Protein AF-A0A954P9N3-F1 (afdb_monomer)

Solvent-accessible surface area (backbone atoms only — not comparable to full-atom values): 7790 Å² total; per-residue (Å²): 135,84,89,82,86,87,80,87,82,77,82,78,78,76,73,82,69,77,57,86,63,63,50,53,57,53,52,52,52,49,53,53,54,47,66,66,45,52,60,36,74,78,77,78,72,22,41,40,46,36,70,55,6,48,52,44,49,51,54,50,51,57,58,51,65,79,45,74,82,57,75,78,58,51,75,44,74,45,59,84,10,30,39,34,37,34,44,73,79,88,64,38,40,38,39,38,36,28,35,70,85,52,33,37,41,37,41,38,38,46,86,91,50,73,51,70,53,75,36,78,59,64,64,68,55,52,51,52,54,59,71,106

Secondary structure (DSSP, 8-state):
-------------------TTHHHHHHHHHHHHHHTPPTTTTSS-PPPPPHHHHHHHHHHHHHHHTSTTPPPPEEEE-TTS-EEEEEE-SSEEEEEEE-TTS-EEEEEEETTEEEEEEESSSHHHHHHHHT-

pLDDT: mean 8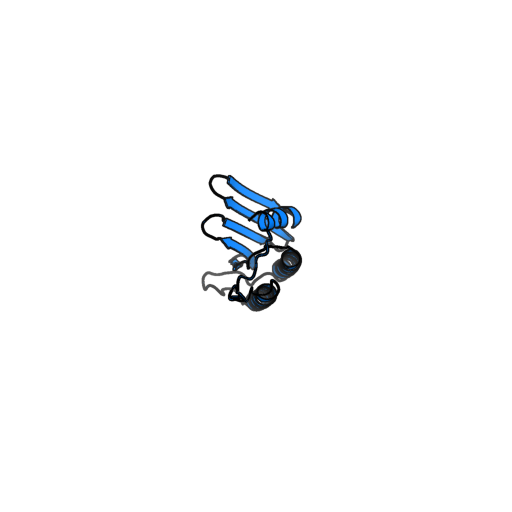8.36, std 18.25, range [40.12, 98.69]

Structure (mmCIF, N/CA/C/O backbone):
data_AF-A0A954P9N3-F1
#
_entry.id   AF-A0A954P9N3-F1
#
loop_
_atom_site.group_PDB
_atom_site.id
_atom_site.type_symbol
_atom_site.label_atom_id
_atom_site.label_alt_id
_atom_site.label_comp_id
_atom_site.label_asym_id
_atom_site.label_entity_id
_atom_site.label_seq_id
_atom_site.pdbx_PDB_ins_code
_atom_site.Cartn_x
_atom_site.Cartn_y
_atom_site.Cartn_z
_atom_site.occupancy
_atom_site.B_iso_or_equiv
_atom_site.auth_seq_id
_atom_site.auth_comp_id
_atom_site.auth_asym_id
_atom_site.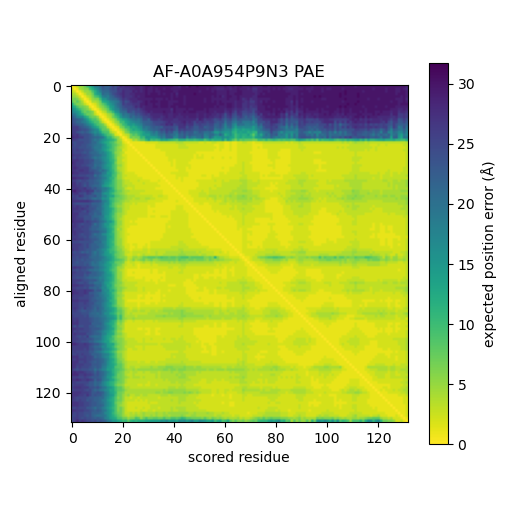auth_atom_id
_atom_site.pdbx_PDB_model_num
ATOM 1 N N . MET A 1 1 ? -59.583 -3.677 32.527 1.00 40.12 1 MET A N 1
ATOM 2 C CA . MET A 1 1 ? -59.389 -5.038 31.989 1.00 40.12 1 MET A CA 1
ATOM 3 C C . MET A 1 1 ? -58.876 -4.901 30.571 1.00 40.12 1 MET A C 1
ATOM 5 O O . MET A 1 1 ? -59.558 -4.254 29.794 1.00 40.12 1 MET A O 1
ATOM 9 N N . SER A 1 2 ? -57.692 -5.474 30.343 1.00 44.50 2 SER A N 1
ATOM 10 C CA . SER A 1 2 ? -56.947 -5.724 29.095 1.00 44.50 2 SER A CA 1
ATOM 11 C C . SER A 1 2 ? -56.725 -4.568 28.114 1.00 44.50 2 SER A C 1
ATOM 13 O O . SER A 1 2 ? -57.676 -3.970 27.639 1.00 44.50 2 SER A O 1
ATOM 15 N N . ASP A 1 3 ? -55.498 -4.106 27.874 1.00 45.66 3 ASP A N 1
ATOM 16 C CA . ASP A 1 3 ? -54.308 -4.736 27.254 1.00 45.66 3 ASP A CA 1
ATOM 17 C C . ASP A 1 3 ? -54.314 -4.830 25.720 1.00 45.66 3 ASP A C 1
ATOM 19 O O . ASP A 1 3 ? -55.293 -5.241 25.104 1.00 45.66 3 ASP A O 1
ATOM 23 N N . LEU A 1 4 ? -53.108 -4.571 25.194 1.00 41.50 4 LEU A N 1
ATOM 24 C CA . LEU A 1 4 ? -52.520 -4.934 23.896 1.00 41.50 4 LEU A CA 1
ATOM 25 C C . LEU A 1 4 ? -52.627 -3.983 22.673 1.00 41.50 4 LEU A C 1
ATOM 27 O O . LEU A 1 4 ? -53.401 -4.185 21.748 1.00 41.50 4 LEU A O 1
ATOM 31 N N . LEU A 1 5 ? -51.744 -2.974 22.667 1.00 46.66 5 LEU A N 1
ATOM 32 C CA . LEU A 1 5 ? -50.556 -2.818 21.793 1.00 46.66 5 LEU A CA 1
ATOM 33 C C . LEU A 1 5 ? -50.555 -3.268 20.302 1.00 46.66 5 LEU A C 1
ATOM 35 O O . LEU A 1 5 ? -50.855 -4.415 19.986 1.00 46.66 5 LEU A O 1
ATOM 39 N N . LYS A 1 6 ? -49.869 -2.415 19.505 1.00 43.88 6 LYS A N 1
ATOM 40 C CA . LYS A 1 6 ? -49.158 -2.613 18.208 1.00 43.88 6 LYS A CA 1
ATOM 41 C C . LYS A 1 6 ? -49.991 -2.288 16.947 1.00 43.88 6 LYS A C 1
ATOM 43 O O . LYS A 1 6 ? -51.172 -2.577 16.888 1.00 43.88 6 LYS A O 1
ATOM 48 N N . THR A 1 7 ? -49.458 -1.650 15.904 1.00 42.19 7 THR A N 1
ATOM 49 C CA . THR A 1 7 ? -48.088 -1.760 15.387 1.00 42.19 7 THR A CA 1
ATOM 50 C C . THR A 1 7 ? -47.696 -0.519 14.585 1.00 42.19 7 THR A C 1
ATOM 52 O O . THR A 1 7 ? -48.408 -0.090 13.682 1.00 42.19 7 THR A O 1
ATOM 55 N N . ASP A 1 8 ? -46.521 -0.018 14.934 1.00 46.44 8 ASP A N 1
ATOM 56 C CA . ASP A 1 8 ? -45.658 0.935 14.247 1.00 46.44 8 ASP A CA 1
ATOM 57 C C . ASP A 1 8 ? -45.381 0.498 12.789 1.00 46.44 8 ASP A C 1
ATOM 59 O O . ASP A 1 8 ? -44.871 -0.599 12.551 1.00 46.44 8 ASP A O 1
ATOM 63 N N . GLN A 1 9 ? -45.747 1.319 11.802 1.00 44.94 9 GLN A N 1
ATOM 64 C CA . GLN A 1 9 ? -45.366 1.126 10.396 1.00 44.94 9 GLN A CA 1
ATOM 65 C C . GLN A 1 9 ? -44.127 1.983 10.132 1.00 44.94 9 GLN A C 1
ATOM 67 O O . GLN A 1 9 ? -44.209 3.103 9.630 1.00 44.94 9 GLN A O 1
ATOM 72 N N . LEU A 1 10 ? -42.971 1.448 10.521 1.00 42.03 10 LEU A N 1
ATOM 73 C CA . LEU A 1 10 ? -41.669 1.995 10.168 1.00 42.03 10 LEU A CA 1
ATOM 74 C C . LEU A 1 10 ? -41.443 1.802 8.665 1.00 42.03 10 LEU A C 1
ATOM 76 O O . LEU A 1 10 ? -41.191 0.695 8.189 1.00 42.03 10 LEU A O 1
ATOM 80 N N . SER A 1 11 ? -41.530 2.909 7.930 1.00 45.88 11 SER A N 1
ATOM 81 C CA . SER A 1 11 ? -41.062 3.060 6.556 1.00 45.88 11 SER A CA 1
ATOM 82 C C . SER A 1 11 ? -39.591 2.654 6.463 1.00 45.88 11 SER A C 1
ATOM 84 O O . SER A 1 11 ? -38.691 3.406 6.837 1.00 45.88 11 SER A O 1
ATOM 86 N N . GLY A 1 12 ? -39.354 1.435 5.981 1.00 42.44 12 GLY A N 1
ATOM 87 C CA . GLY A 1 12 ? -38.029 0.893 5.724 1.00 42.44 12 GLY A CA 1
ATOM 88 C C . GLY A 1 12 ? -37.336 1.639 4.588 1.00 42.44 12 GLY A C 1
ATOM 89 O O . GLY A 1 12 ? -37.513 1.308 3.418 1.00 42.44 12 GLY A O 1
ATOM 90 N N . LEU A 1 13 ? -36.503 2.617 4.940 1.00 42.78 13 LEU A N 1
ATOM 91 C CA . LEU A 1 13 ? -35.369 3.010 4.112 1.00 42.78 13 LEU A CA 1
ATOM 92 C C . LEU A 1 13 ? -34.414 1.814 4.052 1.00 42.78 13 LEU A C 1
ATOM 94 O O . LEU A 1 13 ? -33.630 1.576 4.970 1.00 42.78 13 LEU A O 1
ATOM 98 N N . ILE A 1 14 ? -34.487 1.043 2.969 1.00 49.69 14 ILE A N 1
ATOM 99 C CA . ILE A 1 14 ? -33.404 0.138 2.589 1.00 49.69 14 ILE A CA 1
ATOM 100 C C . ILE A 1 14 ? -32.243 1.043 2.174 1.00 49.69 14 ILE A C 1
ATOM 102 O O . ILE A 1 14 ? -32.151 1.474 1.027 1.00 49.69 14 ILE A O 1
ATOM 106 N N . ALA A 1 15 ? -31.382 1.388 3.129 1.00 51.34 15 ALA A N 1
ATOM 107 C CA . ALA A 1 15 ? -30.059 1.890 2.812 1.00 51.34 15 ALA A CA 1
ATOM 108 C C . ALA A 1 15 ? -29.351 0.770 2.043 1.00 51.34 15 ALA A C 1
ATOM 110 O O . ALA A 1 15 ? -29.058 -0.286 2.609 1.00 51.34 15 ALA A O 1
ATOM 111 N N . ILE A 1 16 ? -29.138 0.974 0.743 1.00 49.78 16 ILE A N 1
ATOM 112 C CA . ILE A 1 16 ? -28.238 0.149 -0.057 1.00 49.78 16 ILE A CA 1
ATOM 113 C C . ILE A 1 16 ? -26.860 0.339 0.579 1.00 49.78 16 ILE A C 1
ATOM 115 O O . ILE A 1 16 ? -26.172 1.318 0.311 1.00 49.78 16 ILE A O 1
ATOM 119 N N . ARG A 1 17 ? -26.493 -0.539 1.513 1.00 48.28 17 ARG A N 1
ATOM 120 C CA . ARG A 1 17 ? -25.103 -0.659 1.938 1.00 48.28 17 ARG A CA 1
ATOM 121 C C . ARG A 1 17 ? -24.355 -1.185 0.720 1.00 48.28 17 ARG A C 1
ATOM 123 O O . ARG A 1 17 ? -24.704 -2.267 0.247 1.00 48.28 17 ARG A O 1
ATOM 130 N N . GLU A 1 18 ? -23.384 -0.422 0.212 1.00 53.59 18 GLU A N 1
ATOM 131 C CA . GLU A 1 18 ? -22.386 -0.968 -0.714 1.00 53.59 18 GLU A CA 1
ATOM 132 C C . GLU A 1 18 ? -21.904 -2.298 -0.133 1.00 53.59 18 GLU A C 1
ATOM 134 O O . GLU A 1 18 ? -21.636 -2.405 1.073 1.00 53.59 18 GLU A O 1
ATOM 139 N N . SER A 1 19 ? -21.898 -3.345 -0.956 1.00 56.22 19 SER A N 1
ATOM 140 C CA . SER A 1 19 ? -21.401 -4.624 -0.474 1.00 56.22 19 SER A CA 1
ATOM 141 C C . SER A 1 19 ? -19.917 -4.428 -0.158 1.00 56.22 19 SER A C 1
ATOM 143 O O . SER A 1 19 ? -19.220 -3.810 -0.964 1.00 56.22 19 SER A O 1
ATOM 145 N N . PRO A 1 20 ? -19.379 -4.986 0.941 1.00 57.03 20 PRO A N 1
ATOM 146 C CA . PRO A 1 20 ? -17.939 -4.975 1.216 1.00 57.03 20 PRO A CA 1
ATOM 147 C C . PRO A 1 20 ? -17.059 -5.480 0.052 1.00 57.03 20 PRO A C 1
ATOM 149 O O . PRO A 1 20 ? -15.848 -5.315 0.086 1.00 57.03 20 PRO A O 1
ATOM 152 N N . ASN A 1 21 ? -17.644 -6.097 -0.982 1.00 62.84 21 ASN A N 1
ATOM 153 C CA . ASN A 1 21 ? -16.947 -6.549 -2.184 1.00 62.84 21 ASN A CA 1
ATOM 154 C C . ASN A 1 21 ? -16.744 -5.470 -3.268 1.00 62.84 21 ASN A C 1
ATOM 156 O O . ASN A 1 21 ? -15.899 -5.675 -4.139 1.00 62.84 21 ASN A O 1
ATOM 160 N N . ASP A 1 22 ? -17.464 -4.343 -3.245 1.00 82.62 22 ASP A N 1
ATOM 161 C CA . ASP A 1 22 ? -17.462 -3.417 -4.390 1.00 82.62 22 ASP A CA 1
ATOM 162 C C . ASP A 1 22 ? -16.141 -2.638 -4.503 1.00 82.62 22 ASP A C 1
ATOM 164 O O . ASP A 1 22 ? -15.659 -2.368 -5.608 1.00 82.62 22 ASP A O 1
ATOM 168 N N . TRP A 1 23 ? -15.512 -2.318 -3.367 1.00 92.81 23 TRP A N 1
ATOM 169 C CA . TRP A 1 23 ? -14.223 -1.626 -3.348 1.00 92.81 23 TRP A CA 1
ATOM 170 C C . TRP A 1 23 ? -13.053 -2.545 -3.707 1.00 92.81 23 TRP A C 1
ATOM 172 O O . TRP A 1 23 ? -12.119 -2.116 -4.381 1.00 92.81 23 TRP A O 1
ATOM 182 N N . PHE A 1 24 ? -13.117 -3.831 -3.350 1.00 94.69 24 PHE A N 1
ATOM 183 C CA . PHE A 1 24 ? -12.042 -4.784 -3.634 1.00 94.69 24 PHE A CA 1
ATOM 184 C C . PHE A 1 24 ? -11.749 -4.883 -5.140 1.00 94.69 24 PHE A C 1
ATOM 186 O O . PHE A 1 24 ? -10.590 -4.860 -5.567 1.00 94.69 24 PHE A O 1
ATOM 193 N N . GLU A 1 25 ? -12.793 -4.934 -5.971 1.00 94.25 25 GLU A N 1
ATOM 194 C CA . GLU A 1 25 ? -12.626 -4.959 -7.425 1.00 94.25 25 GLU A CA 1
ATOM 195 C C . GLU A 1 25 ? -12.066 -3.642 -7.978 1.00 94.25 25 GLU A C 1
ATOM 197 O O . GLU A 1 25 ? -11.243 -3.660 -8.900 1.00 94.25 25 GLU A O 1
ATOM 202 N N . ARG A 1 26 ? -12.482 -2.494 -7.423 1.00 95.44 26 ARG A N 1
ATOM 203 C CA . ARG A 1 26 ? -11.945 -1.176 -7.802 1.00 95.44 26 ARG A CA 1
ATOM 204 C C . ARG A 1 26 ? -10.456 -1.085 -7.484 1.00 95.44 26 ARG A C 1
ATOM 206 O O . ARG A 1 26 ? -9.672 -0.753 -8.374 1.00 95.44 26 ARG A O 1
ATOM 213 N N . CYS A 1 27 ? -10.062 -1.464 -6.273 1.00 97.44 27 CYS A N 1
ATOM 214 C CA . CYS A 1 27 ? -8.668 -1.531 -5.846 1.00 97.44 27 CYS A CA 1
ATOM 215 C C . CYS A 1 27 ? -7.845 -2.490 -6.714 1.00 97.44 27 CYS A C 1
ATOM 217 O O . CYS A 1 27 ? -6.744 -2.145 -7.140 1.00 97.44 27 CYS A O 1
ATOM 219 N N . THR A 1 28 ? -8.400 -3.656 -7.058 1.00 97.62 28 THR A N 1
ATOM 220 C CA . THR A 1 28 ? -7.744 -4.628 -7.948 1.00 97.62 28 THR A CA 1
ATOM 221 C C . THR A 1 28 ? -7.455 -4.013 -9.318 1.00 97.62 28 THR A C 1
ATOM 223 O O . THR A 1 28 ? -6.324 -4.100 -9.804 1.00 97.62 28 THR A O 1
ATOM 226 N N . ARG A 1 29 ? -8.443 -3.339 -9.927 1.00 97.69 29 ARG A N 1
ATOM 227 C CA . ARG A 1 29 ? -8.262 -2.616 -11.199 1.00 97.69 29 ARG A CA 1
ATOM 228 C C . ARG A 1 29 ? -7.251 -1.476 -11.071 1.00 97.69 29 ARG A C 1
ATOM 230 O O . ARG A 1 29 ? -6.471 -1.253 -11.993 1.00 97.69 29 ARG A O 1
ATOM 237 N N . LYS A 1 30 ? -7.225 -0.781 -9.931 1.00 98.31 30 LYS A N 1
ATOM 238 C CA . LYS A 1 30 ? -6.258 0.292 -9.665 1.00 98.31 30 LYS A CA 1
ATOM 239 C C . LYS A 1 30 ? -4.826 -0.242 -9.615 1.00 98.31 30 LYS A C 1
ATOM 241 O O . LYS A 1 30 ? -3.964 0.320 -10.279 1.00 98.31 30 LYS A O 1
ATOM 246 N N . LEU A 1 31 ? -4.585 -1.367 -8.939 1.00 98.50 31 LEU A N 1
ATOM 247 C CA . LEU A 1 31 ? -3.279 -2.040 -8.950 1.00 98.50 31 LEU A CA 1
ATOM 248 C C . LEU A 1 31 ? -2.872 -2.499 -10.361 1.00 98.50 31 LEU A C 1
ATOM 250 O O . LEU A 1 31 ? -1.705 -2.373 -10.727 1.00 98.50 31 LEU A O 1
ATOM 254 N N . GLN A 1 32 ? -3.824 -2.962 -11.184 1.00 98.50 32 GLN A N 1
ATOM 255 C CA . GLN A 1 32 ? -3.540 -3.337 -12.579 1.00 98.50 32 GLN A CA 1
ATOM 256 C C . GLN A 1 32 ? -3.109 -2.118 -13.400 1.00 98.50 32 GLN A C 1
ATOM 258 O O . GLN A 1 32 ? -2.131 -2.189 -14.143 1.00 98.50 32 GLN A O 1
ATOM 263 N N . ALA A 1 33 ? -3.817 -0.996 -13.241 1.00 98.44 33 ALA A N 1
ATOM 264 C CA . ALA A 1 33 ? -3.471 0.260 -13.894 1.00 98.44 33 ALA A CA 1
ATOM 265 C C . ALA A 1 33 ? -2.087 0.754 -13.449 1.00 98.44 33 ALA A C 1
ATOM 267 O O . ALA A 1 33 ? -1.270 1.103 -14.299 1.00 98.44 33 ALA A O 1
ATOM 268 N N . ILE A 1 34 ? -1.784 0.690 -12.148 1.00 98.50 34 ILE A N 1
ATOM 269 C CA . ILE A 1 34 ? -0.457 1.022 -11.615 1.00 98.50 34 ILE A CA 1
ATOM 270 C C . ILE A 1 34 ? 0.623 0.149 -12.266 1.00 98.50 34 ILE A C 1
ATOM 272 O O . ILE A 1 34 ? 1.601 0.678 -12.780 1.00 98.50 34 ILE A O 1
ATOM 276 N N . GLY A 1 35 ? 0.433 -1.170 -12.351 1.00 98.31 35 GLY A N 1
ATOM 277 C CA . GLY A 1 35 ? 1.408 -2.064 -12.993 1.00 98.31 35 GLY A CA 1
ATOM 278 C C . GLY A 1 35 ? 1.645 -1.822 -14.489 1.00 98.31 35 GLY A C 1
ATOM 279 O O . GLY A 1 35 ? 2.631 -2.320 -15.041 1.00 98.31 35 GLY A O 1
ATOM 280 N N . SER A 1 36 ? 0.768 -1.058 -15.145 1.00 98.31 36 SER A N 1
ATOM 281 C CA . SER A 1 36 ? 0.909 -0.667 -16.551 1.00 98.31 36 SER A CA 1
ATOM 282 C C . SER A 1 36 ? 1.647 0.654 -16.767 1.00 98.31 36 SER A C 1
ATOM 284 O O . SER A 1 36 ? 1.967 0.973 -17.910 1.00 98.31 36 SER A O 1
ATOM 286 N N . LEU A 1 37 ? 1.931 1.409 -15.700 1.00 98.31 37 LEU A N 1
ATOM 287 C CA . LEU A 1 37 ? 2.672 2.662 -15.806 1.00 98.31 37 LEU A CA 1
ATOM 288 C C . LEU A 1 37 ? 4.088 2.404 -16.330 1.00 98.31 37 LEU A C 1
ATOM 290 O O . LEU A 1 37 ? 4.748 1.428 -15.962 1.00 98.31 37 LEU A O 1
ATOM 294 N N . GLU A 1 38 ? 4.549 3.293 -17.201 1.00 98.25 38 GLU A N 1
ATOM 295 C CA . GLU A 1 38 ? 5.937 3.326 -17.652 1.00 98.25 38 GLU A CA 1
ATOM 296 C C . GLU A 1 38 ? 6.809 4.066 -16.624 1.00 98.25 38 GLU A C 1
ATOM 298 O O . GLU A 1 38 ? 6.310 4.594 -15.631 1.00 98.25 38 GLU A O 1
ATOM 303 N N . ALA A 1 39 ? 8.128 4.068 -16.816 1.00 97.81 39 ALA A N 1
ATOM 304 C CA . ALA A 1 39 ? 8.985 4.962 -16.039 1.00 97.81 39 ALA A CA 1
ATOM 305 C C . ALA A 1 39 ? 8.663 6.426 -16.387 1.00 97.81 39 ALA A C 1
ATOM 307 O O . ALA A 1 39 ? 8.179 6.700 -17.484 1.00 97.81 39 ALA A O 1
ATOM 308 N N . ASP A 1 40 ? 8.965 7.346 -15.472 1.00 97.81 40 ASP A N 1
ATOM 309 C CA . ASP A 1 40 ? 8.687 8.780 -15.608 1.00 97.81 40 ASP A CA 1
ATOM 310 C C . ASP A 1 40 ? 7.185 9.100 -15.769 1.00 97.81 40 ASP A C 1
ATOM 312 O O . ASP A 1 40 ? 6.795 10.073 -16.414 1.00 97.81 40 ASP A O 1
ATOM 316 N N . TRP A 1 41 ? 6.308 8.281 -15.172 1.00 97.38 41 TRP A N 1
ATOM 317 C CA . TRP A 1 41 ? 4.850 8.440 -15.261 1.00 97.38 41 TRP A CA 1
ATOM 318 C C . TRP A 1 41 ? 4.337 9.739 -14.623 1.00 97.38 41 TRP A C 1
ATOM 320 O O . TRP A 1 41 ? 3.246 10.202 -14.956 1.00 97.38 41 TRP A O 1
ATOM 330 N N . ASP A 1 42 ? 5.119 10.334 -13.723 1.00 97.06 42 ASP A N 1
ATOM 331 C CA . ASP A 1 42 ? 4.849 11.623 -13.084 1.00 97.06 42 ASP A CA 1
ATOM 332 C C . ASP A 1 42 ? 5.573 12.809 -13.744 1.00 97.06 42 ASP A C 1
ATOM 334 O O . ASP A 1 42 ? 5.353 13.943 -13.328 1.00 97.06 42 ASP A O 1
ATOM 338 N N . SER A 1 43 ? 6.397 12.587 -14.779 1.00 97.44 43 SER A N 1
ATOM 339 C CA . SER A 1 43 ? 7.295 13.598 -15.379 1.00 97.44 43 SER A CA 1
ATOM 340 C C . SER A 1 43 ? 8.381 14.154 -14.438 1.00 97.44 43 SER A C 1
ATOM 342 O O . SER A 1 43 ? 8.960 15.210 -14.719 1.00 97.44 43 SER A O 1
ATOM 344 N N . TYR A 1 44 ? 8.661 13.472 -13.322 1.00 97.12 44 TYR A N 1
ATOM 345 C CA . TYR A 1 44 ? 9.697 13.836 -12.347 1.00 97.12 44 TYR A CA 1
ATOM 346 C C . TYR A 1 44 ? 10.725 12.714 -12.124 1.00 97.12 44 TYR A C 1
ATOM 348 O O . TYR A 1 44 ? 11.438 12.704 -11.118 1.00 97.12 44 TYR A O 1
ATOM 356 N N . GLY A 1 45 ? 10.855 11.791 -13.077 1.00 97.31 45 GLY A N 1
ATOM 357 C CA . GLY A 1 45 ? 11.833 10.707 -13.046 1.00 97.31 45 GLY A CA 1
ATOM 358 C C . GLY A 1 45 ? 11.422 9.520 -12.179 1.00 97.31 45 GLY A C 1
ATOM 359 O O . GLY A 1 45 ? 12.295 8.775 -11.729 1.00 97.31 45 GLY A O 1
ATOM 360 N N . SER A 1 46 ? 10.123 9.335 -11.931 1.00 97.75 46 SER A N 1
ATOM 361 C CA . SER A 1 46 ? 9.613 8.166 -11.208 1.00 97.75 46 SER A CA 1
ATOM 362 C C . SER A 1 46 ? 10.068 6.842 -11.824 1.00 97.75 46 SER A C 1
ATOM 364 O O . SER A 1 46 ? 10.142 6.657 -13.043 1.00 97.75 46 SER A O 1
ATOM 366 N N . ALA A 1 47 ? 10.353 5.871 -10.964 1.00 97.75 47 ALA A N 1
ATOM 367 C CA . ALA A 1 47 ? 10.580 4.509 -11.399 1.00 97.75 47 ALA A CA 1
ATOM 368 C C . ALA A 1 47 ? 9.272 3.891 -11.906 1.00 97.75 47 ALA A C 1
ATOM 370 O O . ALA A 1 47 ? 8.173 4.181 -11.423 1.00 97.75 47 ALA A O 1
ATOM 371 N N . ARG A 1 48 ? 9.410 2.971 -12.863 1.00 98.06 48 ARG A N 1
ATOM 372 C CA . ARG A 1 48 ? 8.323 2.059 -13.210 1.00 98.06 48 ARG A CA 1
ATOM 373 C C . ARG A 1 48 ? 7.908 1.275 -11.951 1.00 98.06 48 ARG A C 1
ATOM 375 O O . ARG A 1 48 ? 8.805 0.795 -11.256 1.00 98.06 48 ARG A O 1
ATOM 382 N N . PRO A 1 49 ? 6.602 1.077 -11.692 1.00 98.12 49 PRO A N 1
ATOM 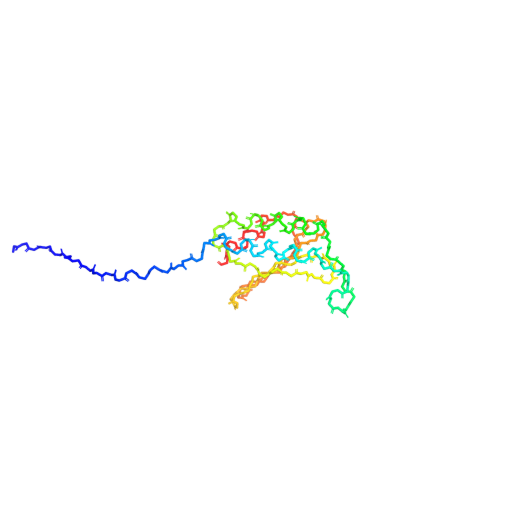383 C CA . PRO A 1 49 ? 6.148 0.262 -10.571 1.00 98.12 49 PRO A CA 1
ATOM 384 C C . PRO A 1 49 ? 6.756 -1.141 -10.571 1.00 98.12 49 PRO A C 1
ATOM 386 O O . PRO A 1 49 ? 6.771 -1.839 -11.592 1.00 98.12 49 PRO A O 1
ATOM 389 N N . ASP A 1 50 ? 7.274 -1.542 -9.416 1.00 98.31 50 ASP A N 1
ATOM 390 C CA . ASP A 1 50 ? 7.977 -2.797 -9.229 1.00 98.31 50 ASP A CA 1
ATOM 391 C C . ASP A 1 50 ? 6.985 -3.965 -9.162 1.00 98.31 50 ASP A C 1
ATOM 393 O O . ASP A 1 50 ? 6.024 -3.979 -8.389 1.00 98.31 50 ASP A O 1
ATOM 397 N N . SER A 1 51 ? 7.227 -4.983 -9.988 1.00 98.25 51 SER A N 1
ATOM 398 C CA . SER A 1 51 ? 6.324 -6.135 -10.096 1.00 98.25 51 SER A CA 1
ATOM 399 C C . SER A 1 51 ? 6.242 -6.978 -8.817 1.00 98.25 51 SER A C 1
ATOM 401 O O . SER A 1 51 ? 5.211 -7.607 -8.573 1.00 98.25 51 SER A O 1
ATOM 403 N N . VAL A 1 52 ? 7.296 -6.990 -7.993 1.00 98.31 52 VAL A N 1
ATOM 404 C CA . VAL A 1 52 ? 7.335 -7.735 -6.729 1.00 98.31 52 VAL A CA 1
ATOM 405 C C . VAL A 1 52 ? 6.589 -6.959 -5.643 1.00 98.31 52 VAL A C 1
ATOM 407 O O . VAL A 1 52 ? 5.770 -7.549 -4.939 1.00 98.31 52 VAL A O 1
ATOM 410 N N . SER A 1 53 ? 6.780 -5.639 -5.562 1.00 98.31 53 SER A N 1
ATOM 411 C CA . SER A 1 53 ? 5.961 -4.762 -4.711 1.00 98.31 53 SER A CA 1
ATOM 412 C C . SER A 1 53 ? 4.470 -4.900 -5.050 1.00 98.31 53 SER A C 1
ATOM 414 O O . SER A 1 53 ? 3.657 -5.157 -4.161 1.00 98.31 53 SER A O 1
ATOM 416 N N . LEU A 1 54 ? 4.104 -4.859 -6.338 1.00 98.50 54 LEU A N 1
ATOM 417 C CA . LEU A 1 54 ? 2.725 -5.081 -6.793 1.00 98.50 54 LEU A CA 1
ATOM 418 C C . LEU A 1 54 ? 2.178 -6.448 -6.376 1.00 98.50 54 LEU A C 1
ATOM 420 O O . LEU A 1 54 ? 1.029 -6.544 -5.948 1.00 98.50 54 LEU A O 1
ATOM 424 N N . HIS A 1 55 ? 2.986 -7.505 -6.477 1.00 98.50 55 HIS A N 1
ATOM 425 C CA . HIS A 1 55 ? 2.592 -8.837 -6.025 1.00 98.50 55 HIS A CA 1
ATOM 426 C C . HIS A 1 55 ? 2.238 -8.849 -4.529 1.00 98.50 55 HIS A C 1
ATOM 428 O O . HIS A 1 55 ? 1.177 -9.356 -4.153 1.00 98.50 55 HIS A O 1
ATOM 434 N N . TYR A 1 56 ? 3.076 -8.245 -3.682 1.00 98.56 56 TYR A N 1
ATOM 435 C CA . TYR A 1 56 ? 2.789 -8.124 -2.251 1.00 98.56 56 TYR A CA 1
ATOM 436 C C . TYR A 1 56 ? 1.594 -7.207 -1.964 1.00 98.56 56 TYR A C 1
ATOM 438 O O . TYR A 1 56 ? 0.795 -7.519 -1.083 1.00 98.56 56 TYR A O 1
ATOM 446 N N . ALA A 1 57 ? 1.407 -6.141 -2.742 1.00 98.44 57 ALA A N 1
ATOM 447 C CA . ALA A 1 57 ? 0.238 -5.271 -2.648 1.00 98.44 57 ALA A CA 1
ATOM 448 C C . ALA A 1 57 ? -1.070 -6.016 -2.962 1.00 98.44 57 ALA A C 1
ATOM 450 O O . ALA A 1 57 ? -2.056 -5.850 -2.244 1.00 98.44 57 ALA A O 1
ATOM 451 N N . TYR A 1 58 ? -1.084 -6.893 -3.973 1.00 98.38 58 TYR A N 1
ATOM 452 C CA . TYR A 1 58 ? -2.230 -7.775 -4.222 1.00 98.38 58 TYR A CA 1
ATOM 453 C C . TYR A 1 58 ? -2.485 -8.720 -3.049 1.00 98.38 58 TYR A C 1
ATOM 455 O O . TYR A 1 58 ? -3.630 -8.860 -2.621 1.00 98.38 58 TYR A O 1
ATOM 463 N N . ALA A 1 59 ? -1.439 -9.355 -2.513 1.00 97.94 59 ALA A N 1
ATOM 464 C CA . ALA A 1 59 ? -1.577 -10.246 -1.362 1.00 97.94 59 ALA A CA 1
ATOM 465 C C . ALA A 1 59 ? -2.160 -9.507 -0.145 1.00 97.94 59 ALA A C 1
ATOM 467 O O . ALA A 1 59 ? -3.094 -10.000 0.488 1.00 97.94 59 ALA A O 1
ATOM 468 N N . PHE A 1 60 ? -1.677 -8.296 0.133 1.00 97.88 60 PHE A N 1
ATOM 469 C CA . PHE A 1 60 ? -2.204 -7.446 1.195 1.00 97.88 60 PHE A CA 1
ATOM 470 C C . PHE A 1 60 ? -3.670 -7.055 0.955 1.00 97.88 60 PHE A C 1
ATOM 472 O O . PHE A 1 60 ? -4.498 -7.205 1.853 1.00 97.88 60 PHE A O 1
ATOM 479 N N . LEU A 1 61 ? -4.028 -6.657 -0.272 1.00 97.00 61 LEU A N 1
ATOM 480 C CA . LEU A 1 61 ? -5.407 -6.337 -0.655 1.00 97.00 61 LEU A CA 1
ATOM 481 C C . LEU A 1 61 ? -6.365 -7.522 -0.438 1.00 97.00 61 LEU A C 1
ATOM 483 O O . LEU A 1 61 ? -7.486 -7.341 0.039 1.00 97.00 61 LEU A O 1
ATOM 487 N N . HIS A 1 62 ? -5.921 -8.742 -0.747 1.00 95.94 62 HIS A N 1
ATOM 488 C CA . HIS A 1 62 ? -6.684 -9.959 -0.464 1.00 95.94 62 HIS A CA 1
ATOM 489 C C . HIS A 1 62 ? -6.900 -10.175 1.037 1.00 95.94 62 HIS A C 1
ATOM 491 O O . HIS A 1 62 ? -8.007 -10.519 1.441 1.00 95.94 62 HIS A O 1
ATOM 497 N N . LEU A 1 63 ? -5.887 -9.925 1.868 1.00 95.62 63 LEU A N 1
ATOM 498 C CA . LEU A 1 63 ? -6.025 -10.044 3.321 1.00 95.62 63 LEU A CA 1
ATOM 499 C C . LEU A 1 63 ? -6.963 -8.986 3.911 1.00 95.62 63 LEU A C 1
ATOM 501 O O . LEU A 1 63 ? -7.679 -9.288 4.865 1.00 95.62 63 LEU A O 1
ATOM 505 N N . LEU A 1 64 ? -6.970 -7.771 3.353 1.00 94.50 64 LEU A N 1
ATOM 506 C CA . LEU A 1 64 ? -7.887 -6.698 3.750 1.00 94.50 64 LEU A CA 1
ATOM 507 C C . LEU A 1 64 ? -9.343 -7.043 3.431 1.00 94.50 64 LEU A C 1
ATOM 509 O O . LEU A 1 64 ? -10.219 -6.786 4.252 1.00 94.50 64 LEU A O 1
ATOM 513 N N . ARG A 1 65 ? -9.600 -7.661 2.272 1.00 92.88 65 ARG A N 1
ATOM 514 C CA . ARG A 1 65 ? -10.946 -8.093 1.859 1.00 92.88 65 ARG A CA 1
ATOM 515 C C . ARG A 1 65 ? -11.613 -9.002 2.892 1.00 92.88 65 ARG A C 1
ATOM 517 O O . ARG A 1 65 ? -12.821 -8.921 3.098 1.00 92.88 65 ARG A O 1
ATOM 524 N N . ASP A 1 66 ? -10.827 -9.861 3.534 1.00 90.31 66 ASP A N 1
ATOM 525 C CA . ASP A 1 66 ? -11.323 -10.827 4.515 1.00 90.31 66 ASP A CA 1
ATOM 526 C C . ASP A 1 66 ? -11.592 -10.192 5.894 1.00 90.31 66 ASP A C 1
ATOM 528 O O . ASP A 1 66 ? -12.045 -10.871 6.822 1.00 90.31 66 ASP A O 1
ATOM 532 N N . LYS A 1 67 ? -11.313 -8.892 6.064 1.00 89.31 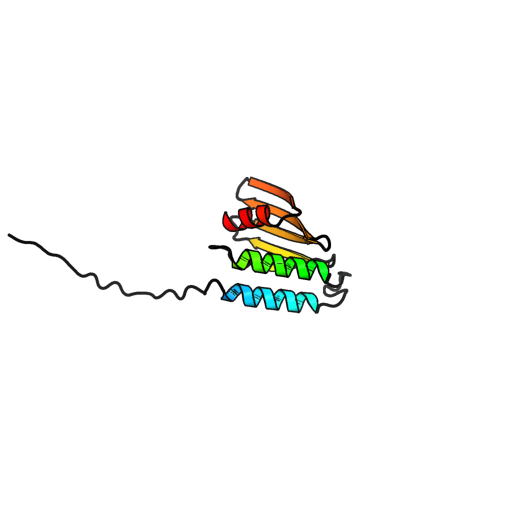67 LYS A N 1
ATOM 533 C CA . LYS A 1 67 ? -11.574 -8.154 7.301 1.00 89.31 67 LYS A CA 1
ATOM 534 C C . LYS A 1 67 ? -12.931 -7.458 7.264 1.00 89.31 67 LYS A C 1
ATOM 536 O O . LYS A 1 67 ? -13.370 -6.915 6.257 1.00 89.31 67 LYS A O 1
ATOM 541 N N . VAL A 1 68 ? -13.593 -7.451 8.417 1.00 81.00 68 VAL A N 1
ATOM 542 C CA . VAL A 1 68 ? -14.852 -6.727 8.626 1.00 81.00 68 VAL A CA 1
ATOM 543 C C . VAL A 1 68 ? -14.533 -5.268 8.964 1.00 81.00 68 VAL A C 1
ATOM 545 O O . VAL A 1 68 ? -13.568 -5.011 9.675 1.00 81.00 68 VAL A O 1
ATOM 548 N N . ASN A 1 69 ? -15.368 -4.335 8.494 1.00 83.75 69 ASN A N 1
ATOM 549 C CA . ASN A 1 69 ? -15.273 -2.890 8.761 1.00 83.75 69 ASN A CA 1
ATOM 550 C C . ASN A 1 69 ? -14.008 -2.195 8.230 1.00 83.75 69 ASN A C 1
ATOM 552 O O . ASN A 1 69 ?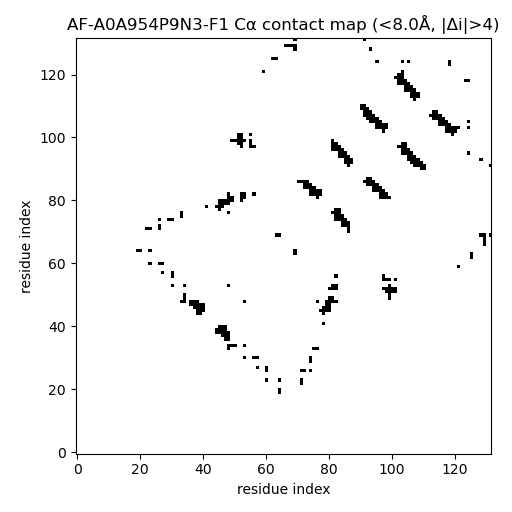 -13.630 -1.150 8.742 1.00 83.75 69 ASN A O 1
ATOM 556 N N . VAL A 1 70 ? -13.377 -2.734 7.189 1.00 89.81 70 VAL A N 1
ATOM 557 C CA . VAL A 1 70 ? -12.302 -2.028 6.485 1.00 89.81 70 VAL A CA 1
ATOM 558 C C . VAL A 1 70 ? -12.903 -1.153 5.389 1.00 89.81 70 VAL A C 1
ATOM 560 O O . VAL A 1 70 ? -13.666 -1.642 4.551 1.00 89.81 70 VAL A O 1
ATOM 563 N N . SER A 1 71 ? -12.581 0.139 5.414 1.00 91.81 71 SER A N 1
ATOM 564 C CA . SER A 1 71 ? -12.921 1.081 4.347 1.00 91.81 71 SER A CA 1
ATOM 565 C C . SER A 1 71 ? -11.987 0.921 3.143 1.00 91.81 71 SER A C 1
ATOM 567 O O . SER A 1 71 ? -10.893 0.360 3.246 1.00 91.81 71 SER A O 1
ATOM 569 N N . GLU A 1 72 ? -12.435 1.397 1.979 1.00 94.69 72 GLU A N 1
ATOM 570 C CA . GLU A 1 72 ? -11.638 1.392 0.750 1.00 94.69 72 GLU A CA 1
ATOM 571 C C . GLU A 1 72 ? -10.365 2.236 0.931 1.00 94.69 72 GLU A C 1
ATOM 573 O O . GLU A 1 72 ? -10.484 3.432 1.200 1.00 94.69 72 GLU A O 1
ATOM 578 N N . PRO A 1 73 ? -9.159 1.663 0.757 1.00 97.00 73 PRO A N 1
ATOM 579 C CA . PRO A 1 73 ? -7.939 2.454 0.743 1.00 97.00 73 PRO A CA 1
ATOM 580 C C . PRO A 1 73 ? -7.802 3.244 -0.556 1.00 97.00 73 PRO A C 1
ATOM 582 O O . PRO A 1 73 ? -8.061 2.738 -1.658 1.00 97.00 73 PRO A O 1
ATOM 585 N N . ALA A 1 74 ? -7.238 4.442 -0.457 1.00 97.94 74 ALA A N 1
ATOM 586 C CA . ALA A 1 74 ? -6.587 5.060 -1.596 1.00 97.94 74 ALA A CA 1
ATOM 587 C C . ALA A 1 74 ? -5.292 4.289 -1.908 1.00 97.94 74 ALA A C 1
ATOM 589 O O . ALA A 1 74 ? -4.428 4.127 -1.059 1.00 97.94 74 ALA A O 1
ATOM 590 N N . ILE A 1 75 ? -5.166 3.782 -3.137 1.00 98.50 75 ILE A N 1
ATOM 591 C CA . ILE A 1 75 ? -3.955 3.076 -3.592 1.00 98.50 75 ILE A CA 1
ATOM 592 C C . ILE A 1 75 ? -3.187 3.952 -4.575 1.00 98.50 75 ILE A C 1
ATOM 594 O O . ILE A 1 75 ? -3.774 4.396 -5.564 1.00 98.50 75 ILE A O 1
ATOM 598 N N . THR A 1 76 ? -1.902 4.187 -4.356 1.00 98.44 76 THR A N 1
ATOM 599 C CA . THR A 1 76 ? -1.063 5.018 -5.233 1.00 98.44 76 THR A CA 1
ATOM 600 C C . THR A 1 76 ? 0.303 4.366 -5.450 1.00 98.44 76 THR A C 1
ATOM 602 O O . THR A 1 76 ? 0.785 3.649 -4.576 1.00 98.44 76 THR A O 1
ATOM 605 N N . PRO A 1 77 ? 0.942 4.549 -6.617 1.00 98.12 77 PRO A N 1
ATOM 606 C CA . PRO A 1 77 ? 2.367 4.281 -6.743 1.00 98.12 77 PRO A CA 1
ATOM 607 C C . PRO A 1 77 ? 3.159 5.405 -6.076 1.00 98.12 77 PRO A C 1
ATOM 609 O O . PRO A 1 77 ? 2.737 6.563 -6.105 1.00 98.12 77 PRO A O 1
ATOM 612 N N . ASN A 1 78 ? 4.331 5.085 -5.540 1.00 96.81 78 ASN A N 1
ATOM 613 C CA . ASN A 1 78 ? 5.306 6.098 -5.156 1.00 96.81 78 ASN A CA 1
ATOM 614 C C . ASN A 1 78 ? 6.392 6.257 -6.249 1.00 96.81 78 ASN A C 1
ATOM 616 O O . ASN A 1 78 ? 6.533 5.394 -7.126 1.00 96.81 78 ASN A O 1
ATOM 620 N N . PRO A 1 79 ? 7.200 7.332 -6.210 1.00 97.50 79 PRO A N 1
ATOM 621 C CA . PRO A 1 79 ? 8.254 7.547 -7.203 1.00 97.50 79 PRO A CA 1
ATOM 622 C C . PRO A 1 79 ? 9.364 6.485 -7.210 1.00 97.50 79 PRO A C 1
ATOM 624 O O . PRO A 1 79 ? 10.104 6.399 -8.186 1.00 97.50 79 PRO A O 1
ATOM 627 N N . THR A 1 80 ? 9.506 5.671 -6.155 1.00 97.31 80 THR A N 1
ATOM 628 C CA . THR A 1 80 ? 10.504 4.585 -6.102 1.00 97.31 80 THR A CA 1
ATOM 629 C C . THR A 1 80 ? 10.002 3.282 -6.727 1.00 97.31 80 THR A C 1
ATOM 631 O O . THR A 1 80 ? 10.779 2.338 -6.864 1.00 97.31 80 THR A O 1
ATOM 634 N N . GLY A 1 81 ? 8.739 3.243 -7.164 1.00 96.50 81 GLY A N 1
ATOM 635 C CA . GLY A 1 81 ? 8.104 2.085 -7.788 1.00 96.50 81 GLY A CA 1
ATOM 636 C C . GLY A 1 81 ? 7.370 1.169 -6.803 1.00 96.50 81 GLY A C 1
ATOM 637 O O . GLY A 1 81 ? 6.827 0.151 -7.227 1.00 96.50 81 GLY A O 1
ATOM 638 N N . ASN A 1 82 ? 7.316 1.515 -5.517 1.00 98.31 82 ASN A N 1
ATOM 639 C CA . ASN A 1 82 ? 6.528 0.794 -4.521 1.00 98.31 82 ASN A CA 1
ATOM 640 C C . ASN A 1 82 ? 5.049 1.215 -4.566 1.00 98.31 82 ASN A C 1
ATOM 642 O O . ASN A 1 82 ? 4.675 2.219 -5.181 1.00 98.31 82 ASN A O 1
ATOM 646 N N . VAL A 1 83 ? 4.199 0.442 -3.891 1.00 98.56 83 VAL A N 1
ATOM 647 C CA . VAL A 1 83 ? 2.759 0.702 -3.783 1.00 98.56 83 VAL A CA 1
ATOM 648 C C . VAL A 1 83 ? 2.411 1.177 -2.379 1.00 98.56 83 VAL A C 1
ATOM 650 O O . VAL A 1 83 ? 2.775 0.531 -1.396 1.00 98.56 83 VAL A O 1
ATOM 653 N N . CYS A 1 84 ? 1.642 2.257 -2.304 1.00 98.50 84 CYS A N 1
ATOM 654 C CA . CYS A 1 84 ? 1.103 2.816 -1.076 1.00 98.50 84 CYS A CA 1
ATOM 655 C C . CYS A 1 84 ? -0.402 2.555 -0.965 1.00 98.50 84 CYS A C 1
ATOM 657 O O . CYS A 1 84 ? -1.137 2.637 -1.952 1.00 98.50 84 CYS A O 1
ATOM 659 N N . PHE A 1 85 ? -0.844 2.272 0.254 1.00 98.62 85 PHE A N 1
ATOM 660 C CA . PHE A 1 85 ? -2.234 2.231 0.682 1.00 98.62 85 PHE A CA 1
ATOM 661 C C . PHE A 1 85 ? -2.430 3.320 1.728 1.00 98.62 85 PHE A C 1
ATOM 663 O O . PHE A 1 85 ? -1.619 3.444 2.642 1.00 98.62 85 PHE A O 1
ATOM 670 N N . GLU A 1 86 ? -3.499 4.085 1.601 1.00 98.31 86 GLU A N 1
ATOM 671 C CA . GLU A 1 86 ? -3.800 5.196 2.490 1.00 98.31 86 GLU A CA 1
ATOM 672 C C . GLU A 1 86 ? -5.260 5.134 2.926 1.00 98.31 86 GLU A C 1
ATOM 674 O O . GLU A 1 86 ? -6.170 4.951 2.111 1.00 98.31 86 GLU A O 1
ATOM 679 N N . TRP A 1 87 ? -5.465 5.296 4.226 1.00 97.31 87 TRP A N 1
ATOM 680 C CA . TRP A 1 87 ? -6.758 5.528 4.842 1.00 97.31 87 TRP A CA 1
ATOM 681 C C . TRP A 1 87 ? -6.674 6.835 5.619 1.00 97.31 87 TRP A C 1
ATOM 683 O O . TRP A 1 87 ? -5.837 6.963 6.507 1.00 97.31 87 TRP A O 1
ATOM 693 N N . ASP A 1 88 ? -7.547 7.777 5.292 1.00 96.12 88 ASP A N 1
ATOM 694 C CA . ASP A 1 88 ? -7.667 9.063 5.972 1.00 96.12 88 ASP A CA 1
ATOM 695 C C . ASP A 1 88 ? -9.150 9.456 5.994 1.00 96.12 88 ASP A C 1
ATOM 697 O O . ASP A 1 88 ? -9.818 9.457 4.953 1.00 96.12 88 ASP A O 1
ATOM 701 N N . ASP A 1 89 ? -9.681 9.731 7.187 1.00 93.75 89 ASP A N 1
ATOM 702 C CA . ASP A 1 89 ? -11.037 10.261 7.386 1.00 93.75 89 ASP A CA 1
ATOM 703 C C . ASP A 1 89 ? -11.068 11.607 8.139 1.00 93.75 89 ASP A C 1
ATOM 705 O O . ASP A 1 89 ? -12.136 12.089 8.532 1.00 93.75 89 ASP A O 1
ATOM 709 N N . GLY A 1 90 ? -9.898 12.220 8.340 1.00 94.38 90 GLY A N 1
ATOM 710 C CA . GLY A 1 90 ? -9.687 13.438 9.119 1.00 94.38 90 GLY A CA 1
ATOM 711 C C . GLY A 1 90 ? -9.634 13.231 10.637 1.00 94.38 90 GLY A C 1
ATOM 712 O O . GLY A 1 90 ? -9.295 14.167 11.364 1.00 94.38 90 GLY A O 1
ATO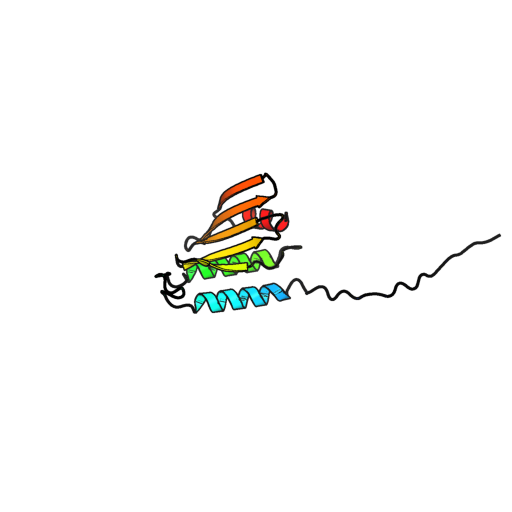M 713 N N . THR A 1 91 ? -9.966 12.039 11.139 1.00 93.94 91 THR A N 1
ATOM 714 C CA . THR A 1 91 ? -9.824 11.665 12.559 1.00 93.94 91 THR A CA 1
ATOM 715 C C . THR A 1 91 ? -8.692 10.674 12.796 1.00 93.94 91 THR A C 1
ATOM 717 O O . THR A 1 91 ? -8.155 10.612 13.909 1.00 93.94 91 THR A O 1
ATOM 720 N N . PHE A 1 92 ? -8.314 9.932 11.759 1.00 94.62 92 PHE A N 1
ATOM 721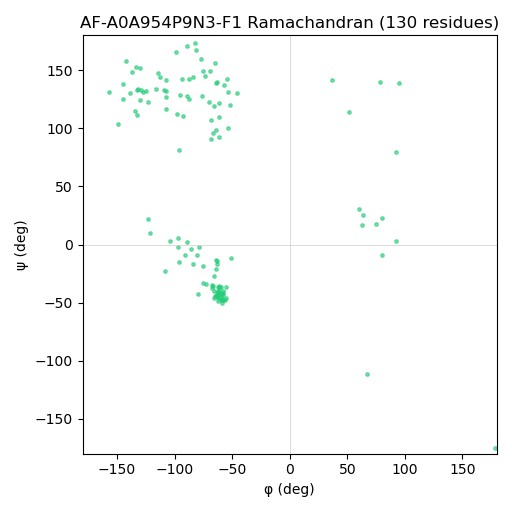 C CA . PHE A 1 92 ? -7.116 9.117 11.728 1.00 94.62 92 PHE A CA 1
ATOM 722 C C . PHE A 1 92 ? -6.471 9.157 10.338 1.00 94.62 92 PHE A C 1
ATOM 724 O O . PHE A 1 92 ? -7.160 9.368 9.341 1.00 94.62 92 PHE A O 1
ATOM 731 N N . THR A 1 93 ? -5.179 8.842 10.303 1.00 97.19 93 THR A N 1
ATOM 732 C CA . THR A 1 93 ? -4.397 8.607 9.089 1.00 97.19 93 THR A CA 1
ATOM 733 C C . THR A 1 93 ? -3.654 7.286 9.237 1.00 97.19 93 THR A C 1
ATOM 735 O O . THR A 1 93 ? -3.032 7.026 10.267 1.00 97.19 93 THR A O 1
ATOM 738 N N . LEU A 1 94 ? -3.695 6.437 8.216 1.00 98.06 94 LEU A N 1
ATOM 739 C CA . LEU A 1 94 ? -2.839 5.264 8.093 1.00 98.06 94 LEU A CA 1
ATOM 740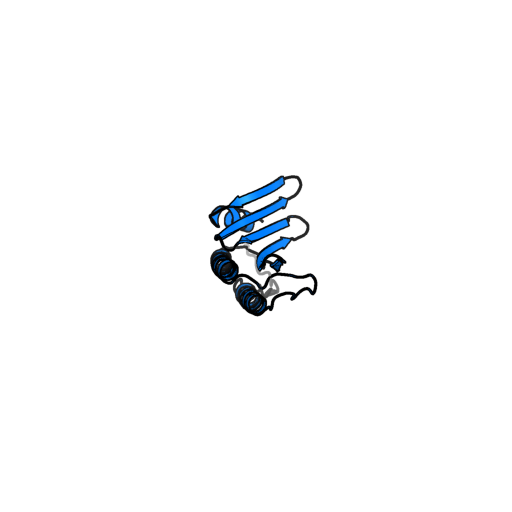 C C . LEU A 1 94 ? -2.295 5.199 6.670 1.00 98.06 94 LEU A C 1
ATOM 742 O O . LEU A 1 94 ? -3.048 4.967 5.728 1.00 98.06 94 LEU A O 1
ATOM 746 N N . LEU A 1 95 ? -0.982 5.346 6.533 1.00 98.38 95 LEU A N 1
ATOM 747 C CA . LEU A 1 95 ? -0.253 5.146 5.288 1.00 98.38 95 LEU A CA 1
ATOM 748 C C . LEU A 1 95 ? 0.573 3.870 5.406 1.00 98.38 95 LEU A C 1
ATOM 750 O O . LEU A 1 95 ? 1.259 3.663 6.403 1.00 98.38 95 LEU A O 1
ATOM 754 N N . VAL A 1 96 ? 0.512 3.017 4.389 1.00 98.56 96 VAL A N 1
ATOM 755 C CA . VAL A 1 96 ? 1.259 1.759 4.308 1.00 98.56 96 VAL A CA 1
ATOM 756 C C . VAL A 1 96 ? 1.912 1.664 2.938 1.00 98.56 96 VAL A C 1
ATOM 758 O O . VAL A 1 96 ? 1.229 1.475 1.935 1.00 98.56 96 VAL A O 1
ATOM 761 N N . GLU A 1 97 ? 3.234 1.751 2.887 1.00 98.69 97 GLU A N 1
ATOM 762 C CA . GLU A 1 97 ? 4.035 1.475 1.698 1.00 98.69 97 GLU A CA 1
ATOM 763 C C . GLU A 1 97 ? 4.549 0.033 1.734 1.00 98.69 97 GLU A C 1
ATOM 765 O O . GLU A 1 97 ? 5.166 -0.392 2.712 1.00 98.69 97 GLU A O 1
ATOM 770 N N . ILE A 1 98 ? 4.342 -0.715 0.651 1.00 98.56 98 ILE A N 1
ATOM 771 C CA . ILE A 1 98 ? 4.826 -2.089 0.503 1.00 98.56 98 ILE A CA 1
ATOM 772 C C . ILE A 1 98 ? 5.985 -2.112 -0.486 1.00 98.56 98 ILE A C 1
ATOM 774 O O . ILE A 1 98 ? 5.805 -1.823 -1.670 1.00 98.56 98 ILE A O 1
ATOM 778 N N . ASP A 1 99 ? 7.171 -2.499 -0.025 1.00 98.25 99 ASP A N 1
ATOM 779 C CA . ASP A 1 99 ? 8.360 -2.562 -0.876 1.00 98.25 99 ASP A CA 1
ATOM 780 C C . ASP A 1 99 ? 8.552 -3.921 -1.576 1.00 98.25 99 ASP A C 1
ATOM 782 O O . ASP A 1 99 ? 7.887 -4.919 -1.285 1.00 98.25 99 ASP A O 1
ATOM 786 N N . ALA A 1 100 ? 9.504 -3.978 -2.510 1.00 97.62 100 ALA A N 1
ATOM 787 C CA . ALA A 1 100 ? 9.853 -5.201 -3.241 1.00 97.62 100 ALA A CA 1
ATOM 788 C C . ALA A 1 100 ? 10.425 -6.331 -2.352 1.00 97.62 100 ALA A C 1
ATOM 790 O O . ALA A 1 100 ? 10.518 -7.478 -2.790 1.00 97.62 100 ALA A O 1
ATOM 791 N N . ALA A 1 101 ? 10.803 -6.042 -1.102 1.00 97.44 101 ALA A N 1
ATOM 792 C CA . ALA A 1 101 ? 11.205 -7.054 -0.125 1.00 97.44 101 ALA A CA 1
ATOM 793 C C . ALA A 1 101 ? 10.011 -7.590 0.691 1.00 97.44 101 ALA A C 1
ATOM 795 O O . ALA A 1 101 ? 10.214 -8.426 1.575 1.00 97.44 101 ALA A O 1
ATOM 796 N N . GLY A 1 102 ? 8.791 -7.124 0.402 1.00 95.19 102 GLY A N 1
ATOM 797 C CA . GLY A 1 102 ? 7.571 -7.493 1.116 1.00 95.19 102 GLY A CA 1
ATOM 798 C C . GLY A 1 102 ? 7.454 -6.841 2.491 1.00 95.19 102 GLY A C 1
ATOM 799 O O . GLY A 1 102 ? 6.701 -7.330 3.330 1.00 95.19 102 GLY A O 1
ATOM 800 N N . ARG A 1 103 ? 8.214 -5.771 2.758 1.00 98.06 103 ARG A N 1
ATOM 801 C CA . ARG A 1 103 ? 8.111 -5.025 4.017 1.00 98.06 103 ARG A CA 1
ATOM 802 C C . ARG A 1 103 ? 7.046 -3.946 3.895 1.00 98.06 103 ARG A C 1
ATOM 804 O O . ARG A 1 103 ? 6.946 -3.300 2.855 1.00 98.06 103 ARG A O 1
ATOM 811 N N . CYS A 1 104 ? 6.311 -3.735 4.978 1.00 98.06 104 CYS A N 1
ATOM 812 C CA . CYS A 1 104 ? 5.377 -2.630 5.142 1.00 98.06 104 CYS A CA 1
ATOM 813 C C . CYS A 1 104 ? 6.046 -1.515 5.924 1.00 98.06 104 CYS A C 1
ATOM 815 O O . CYS A 1 104 ? 6.301 -1.689 7.113 1.00 98.06 104 CYS A O 1
ATOM 817 N N . HIS A 1 105 ? 6.296 -0.380 5.291 1.00 98.31 105 HIS A N 1
ATOM 818 C CA . HIS A 1 105 ? 6.621 0.857 5.993 1.00 98.31 105 HIS A CA 1
ATOM 819 C C . HIS A 1 105 ? 5.311 1.567 6.277 1.00 98.31 105 HIS A C 1
ATOM 821 O O . HIS A 1 105 ? 4.505 1.724 5.363 1.00 98.31 105 HIS A O 1
ATOM 827 N N . TYR A 1 106 ? 5.062 1.942 7.525 1.00 98.44 106 TYR A N 1
ATOM 828 C CA . TYR A 1 106 ? 3.791 2.546 7.891 1.00 98.44 106 TYR A CA 1
ATOM 829 C C . TYR A 1 106 ? 3.961 3.831 8.683 1.00 98.44 106 TYR A C 1
ATOM 831 O O . TYR A 1 106 ? 4.927 4.000 9.429 1.00 98.44 106 TYR A O 1
ATOM 839 N N . TYR A 1 107 ? 2.960 4.686 8.535 1.00 98.25 107 TYR A N 1
ATOM 840 C CA . TYR A 1 107 ? 2.696 5.843 9.370 1.00 98.25 107 TYR A CA 1
ATOM 841 C C . TYR A 1 107 ? 1.249 5.762 9.848 1.00 98.25 107 TYR A C 1
ATOM 843 O O . TYR A 1 107 ? 0.352 5.513 9.044 1.00 98.25 107 TYR A O 1
ATOM 851 N N . TYR A 1 108 ? 1.026 5.943 11.141 1.00 97.88 108 TYR A N 1
ATOM 852 C CA . TYR A 1 108 ? -0.284 5.924 11.772 1.00 97.88 108 TYR A CA 1
ATOM 853 C C . TYR A 1 108 ? -0.433 7.134 12.689 1.00 97.88 108 TYR A C 1
ATOM 855 O O . TYR A 1 108 ? 0.437 7.389 13.521 1.00 97.88 108 TYR A O 1
ATOM 863 N N . GLU A 1 109 ? -1.572 7.808 12.597 1.00 97.38 109 GLU A N 1
ATOM 864 C CA . GLU A 1 109 ? -1.932 8.947 13.435 1.00 97.38 109 GLU A CA 1
ATOM 865 C C . GLU A 1 109 ? -3.411 8.854 13.835 1.00 97.38 109 GLU A C 1
ATOM 867 O O . GLU A 1 109 ? -4.277 8.652 12.985 1.00 97.38 109 GLU A O 1
ATOM 872 N N . LYS A 1 110 ? -3.725 9.003 15.128 1.00 95.75 110 LYS A N 1
ATOM 873 C CA . LYS A 1 110 ? -5.101 9.156 15.639 1.00 95.75 110 LYS A CA 1
ATOM 874 C C . LYS A 1 110 ? -5.102 10.022 16.898 1.00 95.75 110 LYS A C 1
ATOM 876 O O . LYS A 1 110 ? -4.758 9.571 17.994 1.00 95.75 110 LYS A O 1
ATOM 881 N N . GLY A 1 111 ? -5.511 11.281 16.765 1.00 94.94 111 GLY A N 1
ATOM 882 C CA . GLY A 1 111 ? -5.470 12.247 17.864 1.00 94.94 111 GLY A CA 1
ATOM 883 C C . GLY A 1 111 ? -4.033 12.591 18.265 1.00 94.94 111 GLY A C 1
ATOM 884 O O . GLY A 1 111 ? -3.339 13.262 17.520 1.00 94.94 111 GLY A O 1
ATOM 885 N N . SER A 1 112 ? -3.596 12.171 19.456 1.00 96.44 112 SER A N 1
ATOM 886 C CA . SER A 1 112 ? -2.209 12.356 19.922 1.00 96.44 112 SER A CA 1
ATOM 887 C C . SER A 1 112 ? -1.365 11.078 19.851 1.00 96.44 112 SER A C 1
ATOM 889 O O . SER A 1 112 ? -0.255 11.056 20.378 1.00 96.44 112 SER A O 1
ATOM 891 N N . ASP A 1 113 ? -1.930 9.987 19.332 1.00 95.88 113 ASP A N 1
ATOM 892 C CA . ASP A 1 113 ? -1.237 8.713 19.145 1.00 95.88 113 ASP A CA 1
ATOM 893 C C . ASP A 1 113 ? -0.656 8.675 17.733 1.00 95.88 113 ASP A C 1
ATOM 895 O O . ASP A 1 113 ? -1.401 8.604 16.758 1.00 95.88 113 ASP A O 1
ATOM 899 N N . GLU A 1 114 ? 0.667 8.746 17.648 1.00 97.62 114 GLU A N 1
ATOM 900 C CA . GLU A 1 114 ? 1.432 8.752 16.406 1.00 97.62 114 GLU A CA 1
ATOM 901 C C . GLU A 1 114 ? 2.454 7.616 16.447 1.00 97.62 114 GLU A C 1
ATOM 903 O O . GLU A 1 114 ? 3.141 7.410 17.456 1.00 97.62 114 GLU A O 1
ATOM 908 N N . ARG A 1 115 ? 2.526 6.835 15.368 1.00 97.44 115 ARG A N 1
ATOM 909 C CA . ARG A 1 115 ? 3.412 5.673 15.261 1.00 97.44 115 ARG A CA 1
ATOM 910 C C . ARG A 1 115 ? 3.927 5.545 13.840 1.00 97.44 115 ARG A C 1
ATOM 912 O O . ARG A 1 115 ? 3.163 5.626 12.887 1.00 97.44 115 ARG A O 1
ATOM 919 N N . GLU A 1 116 ? 5.202 5.228 13.713 1.00 98.00 116 GLU A N 1
ATOM 920 C CA . GLU A 1 116 ? 5.821 4.865 12.445 1.00 98.00 116 GLU A CA 1
ATOM 921 C C . GLU A 1 116 ? 6.683 3.619 12.627 1.00 98.00 116 GLU A C 1
ATOM 923 O O . GLU A 1 116 ? 7.187 3.341 13.722 1.00 98.00 116 GLU A O 1
ATOM 928 N N . GLY A 1 117 ? 6.851 2.844 11.562 1.00 98.06 117 GLY A N 1
ATOM 929 C CA . GLY A 1 117 ? 7.688 1.658 11.637 1.00 98.06 117 GLY A CA 1
ATOM 930 C C . GLY A 1 117 ? 7.755 0.849 10.355 1.00 98.06 117 GLY A C 1
ATOM 931 O O . GLY A 1 117 ? 7.217 1.220 9.313 1.00 98.06 117 GLY A O 1
ATOM 932 N N . THR A 1 118 ? 8.433 -0.292 10.459 1.00 98.38 118 THR A N 1
ATOM 933 C CA . THR A 1 118 ? 8.575 -1.256 9.371 1.00 98.38 118 THR A CA 1
ATOM 934 C C . THR A 1 118 ? 8.229 -2.651 9.866 1.00 98.38 118 THR A C 1
ATOM 936 O O . THR A 1 118 ? 8.874 -3.156 10.784 1.00 98.38 118 THR A O 1
ATOM 9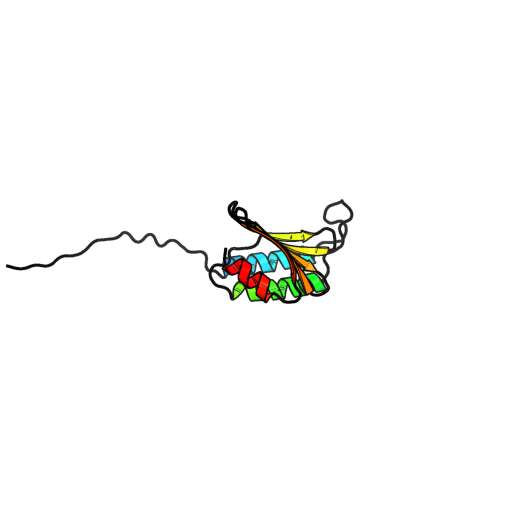39 N N . GLU A 1 119 ? 7.286 -3.309 9.201 1.00 97.88 119 GLU A N 1
ATOM 940 C CA . GLU A 1 119 ? 6.880 -4.682 9.495 1.00 97.88 119 GLU A CA 1
ATOM 941 C C . GLU A 1 119 ? 7.220 -5.626 8.342 1.00 97.88 119 GLU A C 1
ATOM 943 O O . GLU A 1 119 ? 7.201 -5.250 7.171 1.00 97.88 119 GLU A O 1
ATOM 948 N N . ARG A 1 120 ? 7.535 -6.882 8.670 1.00 95.44 120 ARG A N 1
ATOM 949 C CA . ARG A 1 120 ? 7.681 -7.965 7.675 1.00 95.44 120 ARG A CA 1
ATOM 950 C C . ARG A 1 120 ? 6.416 -8.804 7.514 1.00 95.44 120 ARG A C 1
ATOM 952 O O . ARG A 1 120 ? 6.325 -9.588 6.579 1.00 95.44 120 ARG A O 1
ATOM 959 N N . ASP A 1 121 ? 5.496 -8.682 8.461 1.00 95.31 121 ASP A N 1
ATOM 960 C CA . ASP A 1 121 ? 4.213 -9.370 8.479 1.00 95.31 121 ASP A CA 1
ATOM 961 C C . ASP A 1 121 ? 3.108 -8.322 8.305 1.00 95.31 121 ASP A C 1
ATOM 963 O O . ASP A 1 121 ? 3.213 -7.209 8.820 1.00 95.31 121 ASP A O 1
ATOM 967 N N . PHE A 1 122 ? 2.043 -8.671 7.590 1.00 95.88 122 PHE A N 1
ATOM 968 C CA . PHE A 1 122 ? 0.875 -7.810 7.443 1.00 95.88 122 PHE A CA 1
ATOM 969 C C . PHE A 1 122 ? 0.000 -7.783 8.701 1.00 95.88 122 PHE A C 1
ATOM 971 O O . PHE A 1 122 ? -0.810 -6.873 8.846 1.00 95.88 122 PHE A O 1
ATOM 978 N N . ALA A 1 123 ? 0.125 -8.748 9.616 1.00 96.38 123 ALA A N 1
ATOM 979 C CA . ALA A 1 123 ? -0.752 -8.876 10.779 1.00 96.38 123 ALA A CA 1
ATOM 980 C C . ALA A 1 123 ? -0.823 -7.615 11.667 1.00 96.38 123 ALA A C 1
ATOM 982 O O . ALA A 1 123 ? -1.948 -7.212 11.981 1.00 96.38 123 ALA A O 1
ATOM 983 N N . PRO A 1 124 ? 0.292 -6.942 12.027 1.00 95.75 124 PRO A N 1
ATOM 984 C CA . PRO A 1 124 ? 0.226 -5.695 12.792 1.00 95.75 124 PRO A CA 1
ATOM 985 C C . PRO A 1 124 ? -0.521 -4.592 12.035 1.00 95.75 124 PRO A C 1
ATOM 987 O O . PRO A 1 124 ? -1.350 -3.895 12.615 1.00 95.75 124 PRO A O 1
ATOM 990 N N . ILE A 1 125 ? -0.297 -4.488 10.722 1.00 96.69 125 ILE A N 1
ATOM 991 C CA . ILE A 1 125 ? -0.965 -3.502 9.867 1.00 96.69 125 ILE A CA 1
ATOM 992 C C . ILE A 1 125 ? -2.466 -3.791 9.781 1.00 96.69 125 ILE A C 1
ATOM 994 O O . ILE A 1 125 ? -3.288 -2.902 9.981 1.00 96.69 125 ILE A O 1
ATOM 998 N N . LEU A 1 126 ? -2.850 -5.050 9.557 1.00 95.19 126 LEU A N 1
ATOM 999 C CA . LEU A 1 126 ? -4.255 -5.460 9.519 1.00 95.19 126 LEU A CA 1
ATOM 1000 C C . LEU A 1 126 ? -4.962 -5.158 10.844 1.00 95.19 126 LEU A C 1
ATOM 1002 O O . LEU A 1 126 ? -6.125 -4.763 10.833 1.00 95.19 126 LEU A O 1
ATOM 1006 N N . GLN A 1 127 ? -4.272 -5.314 11.979 1.00 93.81 127 GLN A N 1
ATOM 1007 C CA . GLN A 1 127 ? -4.820 -4.945 13.281 1.00 93.81 127 GLN A CA 1
ATOM 1008 C C . GLN A 1 127 ? -5.093 -3.438 13.367 1.00 93.81 127 GLN A C 1
ATOM 1010 O O . GLN A 1 127 ? -6.169 -3.060 13.836 1.00 93.81 127 GLN A O 1
ATOM 1015 N N . MET A 1 128 ? -4.171 -2.596 12.884 1.00 93.75 128 MET A N 1
ATOM 1016 C CA . MET A 1 128 ? -4.363 -1.140 12.827 1.00 93.75 128 MET A CA 1
ATOM 1017 C C . MET A 1 128 ? -5.586 -0.783 11.980 1.00 93.75 128 MET A C 1
ATOM 1019 O O . MET A 1 128 ? -6.472 -0.104 12.489 1.00 93.75 128 MET A O 1
ATOM 1023 N N . VAL A 1 129 ? -5.699 -1.332 10.763 1.00 91.50 129 VAL A N 1
ATOM 1024 C CA . VAL A 1 129 ? -6.820 -1.052 9.842 1.00 91.50 129 VAL A CA 1
ATOM 1025 C C . VAL A 1 129 ? -8.174 -1.486 10.427 1.00 91.50 129 VAL A C 1
ATOM 1027 O O . VAL A 1 129 ? -9.189 -0.830 10.225 1.00 91.50 129 VAL A O 1
ATOM 1030 N N . THR A 1 130 ? -8.225 -2.586 11.180 1.00 89.81 130 THR A N 1
ATOM 1031 C CA . THR A 1 130 ? -9.486 -3.038 11.812 1.00 89.81 130 THR A CA 1
ATOM 1032 C C . THR A 1 130 ? -9.845 -2.306 13.105 1.00 89.81 130 THR A C 1
ATOM 1034 O O . THR A 1 130 ? -10.933 -2.518 13.639 1.00 89.81 130 THR A O 1
ATOM 1037 N N . SER A 1 131 ? -8.931 -1.486 13.629 1.00 85.12 131 SER A N 1
ATOM 1038 C CA . SER A 1 131 ? -9.135 -0.682 14.844 1.00 85.12 131 SER A CA 1
ATOM 1039 C C . SER A 1 131 ? -9.546 0.764 14.533 1.00 85.12 131 SER A C 1
ATOM 1041 O O . SER A 1 131 ? -9.607 1.593 15.451 1.00 85.12 131 SER A O 1
ATOM 1043 N N . LEU A 1 132 ? -9.768 1.064 13.248 1.00 76.12 132 LEU A N 1
ATOM 1044 C CA . LEU A 1 132 ? -10.151 2.375 12.737 1.00 76.12 132 LEU A CA 1
ATOM 1045 C C . LEU A 1 132 ? -11.570 2.746 13.175 1.00 76.12 132 LEU A C 1
ATOM 1047 O O . LEU A 1 132 ? -12.498 1.928 12.979 1.00 76.12 132 LEU A O 1
#

Nearest PDB structures (foldseek):
  2x1g-assembly2_D  TM=6.448E-01  e=3.849E+00  Drosophila melanogaster
  6icp-assembly1_B  TM=6.995E-01  e=7.739E+00  Pseudomonas putida
  4yhc-assembly1_A  TM=5.976E-01  e=9.215E+00  Schizosaccharomyces pombe 972h-

Sequence (132 aa):
MSDLLKTDQLSGLIAIRESPNDWFERCTRKLQAIGSLEADWDSYGSARPDSVSLHYAYAFLHLLRDKVNVSEPAITPNPTGNVCFEWDDGTFTLLVEIDAAGRCHYYYEKGSDEREGTERDFAPILQMVTSL

Mean predicted aligned error: 8.0 Å

Radius of gyration: 20.23 Å; Cα contacts (8 Å, |Δi|>4): 201; chains: 1; bounding box: 71×25×50 Å

Foldseek 3Di:
DDDDDDDDPPPDPPPPDDDLVPLLVVVVVVLVVLQPADACNVVPGAHRADPLLSVLVNVLSVVLSPDPPFDRWDWDADSPNWIWTWDDPPQKIWIWTQDSQRKTWIWIDGPPDTDTDIDNDCVVVSVRRNVD